Protein AF-A0A9Q1B8R3-F1 (afdb_monomer)

Structure (mmCIF, N/CA/C/O backbone):
data_AF-A0A9Q1B8R3-F1
#
_entry.id   AF-A0A9Q1B8R3-F1
#
loop_
_atom_site.group_PDB
_atom_site.id
_atom_site.type_symbol
_atom_site.label_atom_id
_atom_site.label_alt_id
_atom_site.label_comp_id
_atom_site.label_asym_id
_atom_site.label_entity_id
_atom_site.label_seq_id
_atom_site.pdbx_PDB_ins_code
_atom_site.Cartn_x
_atom_site.Cartn_y
_atom_site.Cartn_z
_atom_site.occupancy
_atom_site.B_iso_or_equiv
_atom_site.auth_seq_id
_atom_site.auth_comp_id
_atom_site.auth_asym_id
_atom_site.auth_atom_id
_atom_site.pdbx_PDB_model_num
ATOM 1 N N . MET A 1 1 ? -14.931 5.749 43.717 1.00 42.78 1 MET A N 1
ATOM 2 C CA . MET A 1 1 ? -15.201 5.984 42.287 1.00 42.78 1 MET A CA 1
ATOM 3 C C . MET A 1 1 ? -14.419 4.934 41.547 1.00 42.78 1 MET A C 1
ATOM 5 O O . MET A 1 1 ? -13.267 5.123 41.186 1.00 42.78 1 MET A O 1
ATOM 9 N N . ASP A 1 2 ? -15.054 3.781 41.521 1.00 37.66 2 ASP A N 1
ATOM 10 C CA . ASP A 1 2 ? -14.737 2.586 40.772 1.00 37.66 2 ASP A CA 1
ATOM 11 C C . ASP A 1 2 ? -14.713 2.924 39.276 1.00 37.66 2 ASP A C 1
ATOM 13 O O . ASP A 1 2 ? -15.607 3.622 38.801 1.00 37.66 2 ASP A O 1
ATOM 17 N N . ASN A 1 3 ? -13.687 2.465 38.557 1.00 40.50 3 ASN A N 1
ATOM 18 C CA . ASN A 1 3 ? -13.915 1.558 37.434 1.00 40.50 3 ASN A CA 1
A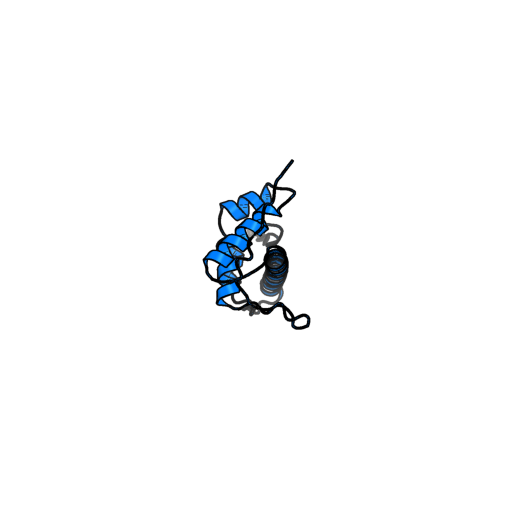TOM 19 C C . ASN A 1 3 ? -12.604 0.863 37.039 1.00 40.50 3 ASN A C 1
ATOM 21 O O . ASN A 1 3 ? -11.695 1.460 36.464 1.00 40.50 3 ASN A O 1
ATOM 25 N N . ASP A 1 4 ? -12.549 -0.411 37.407 1.00 40.81 4 ASP A N 1
ATOM 26 C CA . ASP A 1 4 ? -11.895 -1.481 36.666 1.00 40.81 4 ASP A CA 1
ATOM 27 C C . ASP A 1 4 ? -12.430 -1.485 35.220 1.00 40.81 4 ASP A C 1
ATOM 29 O O . ASP A 1 4 ? -13.642 -1.487 35.011 1.00 40.81 4 ASP A O 1
ATOM 33 N N . ASP A 1 5 ? -11.539 -1.431 34.233 1.00 37.94 5 ASP A N 1
ATOM 34 C CA . ASP A 1 5 ? -11.826 -1.874 32.867 1.00 37.94 5 ASP A CA 1
ATOM 35 C C . ASP A 1 5 ? -10.586 -2.621 32.376 1.00 37.94 5 ASP A C 1
ATOM 37 O O . ASP A 1 5 ? -9.618 -2.055 31.860 1.00 37.94 5 ASP A O 1
ATOM 41 N N . SER A 1 6 ? -10.588 -3.916 32.685 1.00 42.00 6 SER A N 1
ATOM 42 C CA . SER A 1 6 ? -9.707 -4.908 32.086 1.00 42.00 6 SER A CA 1
ATOM 43 C C . SER A 1 6 ? -9.835 -4.853 30.566 1.00 42.00 6 SER A C 1
ATOM 45 O O . SER A 1 6 ? -10.847 -5.274 30.011 1.00 42.00 6 SER A O 1
ATOM 47 N N . LEU A 1 7 ? -8.776 -4.425 29.881 1.00 40.72 7 LEU A N 1
ATOM 48 C CA . LEU A 1 7 ? -8.607 -4.742 28.468 1.00 40.72 7 LEU A CA 1
ATOM 49 C C . LEU A 1 7 ? -7.974 -6.130 28.363 1.00 40.72 7 LEU A C 1
ATOM 51 O O . LEU A 1 7 ? -6.762 -6.308 28.490 1.00 40.72 7 LEU A O 1
ATOM 55 N N . ASP A 1 8 ? -8.869 -7.100 28.201 1.00 35.16 8 ASP A N 1
ATOM 56 C CA . ASP A 1 8 ? -8.631 -8.498 27.866 1.00 35.16 8 ASP A CA 1
ATOM 57 C C . ASP A 1 8 ? -7.674 -8.659 26.671 1.00 35.16 8 ASP A C 1
ATOM 59 O O . ASP A 1 8 ? -7.881 -8.131 25.574 1.00 35.16 8 ASP A O 1
ATOM 63 N N . GLU A 1 9 ? -6.619 -9.435 26.913 1.00 45.84 9 GLU A N 1
ATOM 64 C CA . GLU A 1 9 ? -5.734 -10.006 25.907 1.00 45.84 9 GLU A CA 1
ATOM 65 C C . GLU A 1 9 ? -6.500 -11.025 25.054 1.00 45.84 9 GLU A C 1
ATOM 67 O O . GLU A 1 9 ? -6.572 -12.207 25.383 1.00 45.84 9 GLU A O 1
ATOM 72 N N . SER A 1 10 ? -6.949 -10.618 23.871 1.00 38.09 10 SER A N 1
ATOM 73 C CA . SER A 1 10 ? -7.213 -11.581 22.802 1.00 38.09 10 SER A CA 1
ATOM 74 C C . SER A 1 10 ? -5.946 -11.785 21.969 1.00 38.09 10 SER A C 1
ATOM 76 O O . SER A 1 10 ? -5.689 -11.126 20.959 1.00 38.09 10 SER A O 1
ATOM 78 N N . GLN A 1 11 ? -5.124 -12.722 22.445 1.00 47.38 11 GLN A N 1
ATOM 79 C CA . GLN A 1 11 ? -3.913 -13.200 21.790 1.00 47.38 11 GLN A CA 1
ATOM 80 C C . GLN A 1 11 ? -4.208 -13.812 20.409 1.00 47.38 11 GLN A C 1
ATOM 82 O O . GLN A 1 11 ? -4.797 -14.884 20.292 1.00 47.38 11 GLN A O 1
ATOM 87 N N . GLY A 1 12 ? -3.682 -13.171 19.364 1.00 35.38 12 GLY A N 1
ATOM 88 C CA . GLY A 1 12 ? -3.466 -13.728 18.026 1.00 35.38 12 GLY A CA 1
ATOM 89 C C . GLY A 1 12 ? -1.985 -13.636 17.661 1.00 35.38 12 GLY A C 1
ATOM 90 O O . GLY A 1 12 ? -1.557 -12.760 16.917 1.00 35.38 12 GLY A O 1
ATOM 91 N N . SER A 1 13 ? -1.188 -14.509 18.272 1.00 53.34 13 SER A N 1
ATOM 92 C CA . SER A 1 13 ? 0.273 -14.565 18.203 1.00 53.34 13 SER A CA 1
ATOM 93 C C . SER A 1 13 ? 0.813 -15.009 16.838 1.00 53.34 13 SER A C 1
ATOM 95 O O . SER A 1 13 ? 0.650 -16.167 16.467 1.00 53.34 13 SER A O 1
ATOM 97 N N . THR A 1 14 ? 1.623 -14.160 16.191 1.00 36.03 14 THR A N 1
ATOM 98 C CA . THR A 1 14 ? 2.916 -14.592 15.624 1.00 36.03 14 THR A CA 1
ATOM 99 C C . THR A 1 14 ? 3.993 -13.520 15.818 1.00 36.03 14 THR A C 1
ATOM 101 O O . THR A 1 14 ? 4.162 -12.617 15.007 1.00 36.03 14 THR A O 1
ATOM 104 N N . ARG A 1 15 ? 4.732 -13.662 16.925 1.00 41.22 15 ARG A N 1
ATOM 105 C CA . ARG A 1 15 ? 6.145 -13.292 17.153 1.00 41.22 15 ARG A CA 1
ATOM 106 C C . ARG A 1 15 ? 6.760 -12.232 16.222 1.00 41.22 15 ARG A C 1
ATOM 108 O O . ARG A 1 15 ? 7.297 -12.542 15.159 1.00 41.22 15 ARG A O 1
ATOM 115 N N . THR A 1 16 ? 6.875 -11.015 16.745 1.00 43.75 16 THR A N 1
ATOM 116 C CA . THR A 1 16 ? 7.915 -10.054 16.366 1.00 43.75 16 THR A CA 1
ATOM 117 C C . THR A 1 16 ? 9.294 -10.631 16.699 1.00 43.75 16 THR A C 1
ATOM 119 O O . THR A 1 16 ? 9.774 -10.579 17.831 1.00 43.75 16 THR A O 1
ATOM 122 N N . VAL A 1 17 ? 9.973 -11.196 15.698 1.00 44.22 17 VAL A N 1
ATOM 123 C CA . VAL A 1 17 ? 11.402 -11.505 15.812 1.00 44.22 17 VAL A CA 1
ATOM 124 C C . VAL A 1 17 ? 12.171 -10.221 15.521 1.00 44.22 17 VAL A C 1
ATOM 126 O O . VAL A 1 17 ? 12.384 -9.839 14.370 1.00 44.22 17 VAL A O 1
ATOM 129 N N . LYS A 1 18 ? 12.572 -9.533 16.589 1.00 50.41 18 LYS A N 1
ATOM 130 C CA . LYS A 1 18 ? 13.513 -8.411 16.557 1.00 50.41 18 LYS A CA 1
ATOM 131 C C . LYS A 1 18 ? 14.815 -8.912 15.910 1.00 50.41 18 LYS A C 1
ATOM 133 O O . LYS A 1 18 ? 15.585 -9.619 16.550 1.00 50.41 18 LYS A O 1
ATOM 138 N N . GLY A 1 19 ? 15.012 -8.623 14.619 1.00 46.66 19 GLY A N 1
ATOM 139 C CA . GLY A 1 19 ? 16.252 -8.944 13.897 1.00 46.66 19 GLY A CA 1
ATOM 140 C C . GLY A 1 19 ? 16.138 -9.569 12.500 1.00 46.66 19 GLY A C 1
ATOM 141 O O . GLY A 1 19 ? 17.174 -9.843 11.903 1.00 46.66 19 GLY A O 1
ATOM 142 N N . LYS A 1 20 ? 14.947 -9.785 11.928 1.00 48.06 20 LYS A N 1
ATOM 143 C CA . LYS A 1 20 ? 14.819 -10.223 10.522 1.00 48.06 20 LYS A CA 1
ATOM 144 C C . LYS A 1 20 ? 13.859 -9.296 9.790 1.00 48.06 20 LYS A C 1
ATOM 146 O O . LYS A 1 20 ? 12.743 -9.088 10.250 1.00 48.06 20 LYS A O 1
ATOM 151 N N . GLY A 1 21 ? 14.325 -8.689 8.696 1.00 59.06 21 GLY A N 1
ATOM 152 C CA . GLY A 1 21 ? 13.523 -7.774 7.886 1.00 59.06 21 GLY A CA 1
ATOM 153 C C . GLY A 1 21 ? 12.173 -8.393 7.532 1.00 59.06 21 GLY A C 1
ATOM 154 O O . GLY A 1 21 ? 12.087 -9.591 7.276 1.00 59.06 21 GLY A O 1
ATOM 155 N N . ILE A 1 22 ? 11.127 -7.576 7.556 1.00 74.50 22 ILE A N 1
ATOM 156 C CA . ILE A 1 22 ? 9.762 -8.012 7.284 1.00 74.50 22 ILE A CA 1
ATOM 157 C C . ILE A 1 22 ? 9.681 -8.592 5.863 1.00 74.50 22 ILE A C 1
ATOM 159 O O . ILE A 1 22 ? 9.830 -7.867 4.876 1.00 74.50 22 ILE A O 1
ATOM 163 N N . ILE A 1 23 ? 9.450 -9.903 5.758 1.00 83.56 23 ILE A N 1
ATOM 164 C CA . ILE A 1 23 ? 9.284 -10.600 4.478 1.00 83.56 23 ILE A CA 1
ATOM 165 C C . ILE A 1 23 ? 7.807 -10.555 4.107 1.00 83.56 23 ILE A C 1
ATOM 167 O O . ILE A 1 23 ? 6.960 -10.959 4.899 1.00 83.56 23 ILE A O 1
ATOM 171 N N . TRP A 1 24 ? 7.521 -10.070 2.902 1.00 89.56 24 TRP A N 1
ATOM 172 C CA . TRP A 1 24 ? 6.179 -10.029 2.330 1.00 89.56 24 TRP A CA 1
ATOM 173 C C . TRP A 1 24 ? 6.020 -11.150 1.311 1.00 89.56 24 TRP A C 1
ATOM 175 O O . TRP A 1 24 ? 6.819 -11.237 0.375 1.00 89.56 24 TRP A O 1
ATOM 185 N N . GLY A 1 25 ? 4.989 -11.975 1.477 1.00 90.19 25 GLY A N 1
ATOM 186 C CA . GLY A 1 25 ? 4.667 -13.039 0.526 1.00 90.19 25 GLY A CA 1
ATOM 187 C C . GLY A 1 25 ? 4.074 -12.504 -0.780 1.00 90.19 25 GLY A C 1
ATOM 188 O O . GLY A 1 25 ? 3.634 -11.353 -0.854 1.00 90.19 25 GLY A O 1
ATOM 189 N N . ASN A 1 26 ? 4.019 -13.349 -1.817 1.00 90.88 26 ASN A N 1
ATOM 190 C CA . ASN A 1 26 ? 3.392 -12.968 -3.086 1.00 90.88 26 ASN A CA 1
ATOM 191 C C . ASN A 1 26 ? 1.883 -12.768 -2.936 1.00 90.88 26 ASN A C 1
ATOM 193 O O . ASN A 1 26 ? 1.383 -11.706 -3.288 1.00 90.88 26 ASN A O 1
ATOM 197 N N . ALA A 1 27 ? 1.192 -13.751 -2.350 1.00 91.25 27 ALA A N 1
ATOM 198 C CA . ALA A 1 27 ? -0.247 -13.679 -2.091 1.00 91.25 27 ALA A CA 1
ATOM 199 C C . ALA A 1 27 ? -0.604 -12.478 -1.203 1.00 91.25 27 ALA A C 1
ATOM 201 O O . ALA A 1 27 ? -1.531 -11.733 -1.496 1.00 91.25 27 ALA A O 1
ATOM 202 N N . GLU A 1 28 ? 0.199 -12.248 -0.169 1.00 93.19 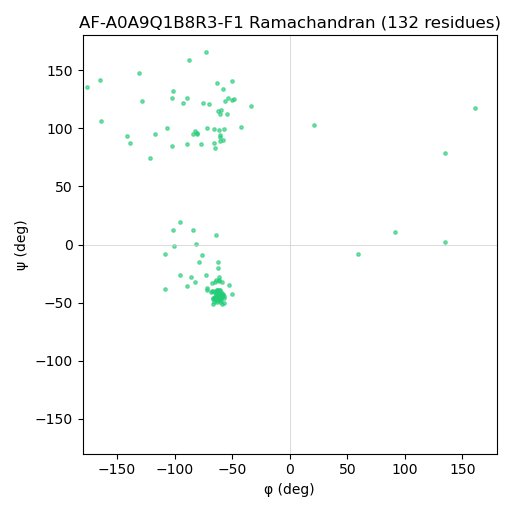28 GLU A N 1
ATOM 203 C CA . GLU A 1 28 ? 0.045 -11.125 0.749 1.00 93.19 28 GLU A CA 1
ATOM 204 C C . GLU A 1 28 ? 0.266 -9.767 0.064 1.00 93.19 28 GLU A C 1
ATOM 206 O O . GLU A 1 28 ? -0.515 -8.834 0.238 1.00 93.19 28 GLU A O 1
ATOM 211 N N . THR A 1 29 ? 1.316 -9.648 -0.756 1.00 93.81 29 THR A N 1
ATOM 212 C CA . THR A 1 29 ? 1.574 -8.424 -1.527 1.00 93.81 29 THR A CA 1
ATOM 213 C C . THR A 1 29 ? 0.447 -8.171 -2.529 1.00 93.81 29 THR A C 1
ATOM 215 O O . THR A 1 29 ? 0.001 -7.036 -2.645 1.00 93.81 29 THR A O 1
ATOM 218 N N . SER A 1 30 ? -0.052 -9.204 -3.210 1.00 93.38 30 SER A N 1
ATOM 219 C CA . SER A 1 30 ? -1.194 -9.077 -4.122 1.00 93.38 30 SER A CA 1
ATOM 220 C C . SER A 1 30 ? -2.477 -8.668 -3.392 1.00 93.38 30 SER A C 1
ATOM 222 O O . SER A 1 30 ? -3.189 -7.792 -3.874 1.00 93.38 30 SER A O 1
ATOM 224 N N . ALA A 1 31 ? -2.747 -9.211 -2.200 1.00 94.31 31 ALA A N 1
ATOM 225 C CA . ALA A 1 31 ? -3.886 -8.794 -1.380 1.00 94.31 31 ALA A CA 1
ATOM 226 C C . ALA A 1 31 ? -3.799 -7.307 -0.993 1.00 94.31 31 ALA A C 1
ATOM 228 O O . ALA A 1 31 ? -4.761 -6.566 -1.188 1.00 94.31 31 ALA A O 1
ATOM 229 N N . LEU A 1 32 ? -2.623 -6.846 -0.548 1.00 94.88 32 LEU A N 1
ATOM 230 C CA . LEU A 1 32 ? -2.378 -5.430 -0.254 1.00 94.88 32 LEU A CA 1
ATOM 231 C C . LEU A 1 32 ? -2.655 -4.540 -1.474 1.00 94.88 32 LEU A C 1
ATOM 233 O O . LEU A 1 32 ? -3.263 -3.481 -1.346 1.00 94.88 32 LEU A O 1
ATOM 237 N N . ILE A 1 33 ? -2.190 -4.948 -2.656 1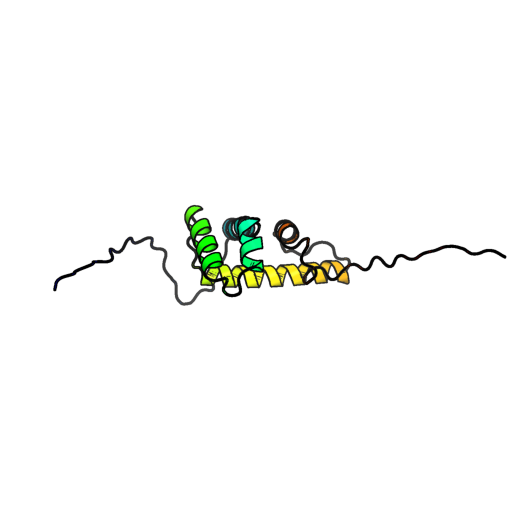.00 94.12 33 ILE A N 1
ATOM 238 C CA . ILE A 1 33 ? -2.355 -4.175 -3.893 1.00 94.12 33 ILE A CA 1
ATOM 239 C C . ILE A 1 33 ? -3.821 -4.125 -4.307 1.00 94.12 33 ILE A C 1
ATOM 241 O O . ILE A 1 33 ? -4.299 -3.069 -4.711 1.00 94.12 33 ILE A O 1
ATOM 245 N N . LYS A 1 34 ? -4.545 -5.235 -4.157 1.00 93.19 34 LYS A N 1
ATOM 246 C CA . LYS A 1 34 ? -5.975 -5.297 -4.444 1.00 93.19 34 LYS A CA 1
ATOM 247 C C . LYS A 1 34 ? -6.762 -4.298 -3.593 1.00 93.19 34 LYS A C 1
ATOM 249 O O . LYS A 1 34 ? -7.484 -3.490 -4.165 1.00 93.19 34 LYS A O 1
ATOM 254 N N . ILE A 1 35 ? -6.556 -4.305 -2.273 1.00 93.81 35 ILE A N 1
ATOM 255 C CA . ILE A 1 35 ? -7.207 -3.363 -1.343 1.00 93.81 35 ILE A CA 1
ATOM 256 C C . ILE A 1 35 ? -6.799 -1.925 -1.683 1.00 93.81 35 ILE A C 1
ATOM 258 O O . ILE A 1 35 ? -7.624 -1.020 -1.756 1.00 93.81 35 ILE A O 1
ATOM 262 N N . TRP A 1 36 ? -5.515 -1.698 -1.970 1.00 92.62 36 TRP A N 1
ATOM 263 C CA . TRP A 1 36 ? -5.030 -0.379 -2.374 1.00 92.62 36 TRP A CA 1
ATOM 264 C C . TRP A 1 36 ? -5.678 0.131 -3.672 1.00 92.62 36 TRP A C 1
ATOM 266 O O . TRP A 1 36 ? -5.857 1.336 -3.851 1.00 92.62 36 TRP A O 1
ATOM 276 N N . GLY A 1 37 ? -6.030 -0.772 -4.584 1.00 90.19 37 GLY A N 1
ATOM 277 C CA . GLY A 1 37 ? -6.675 -0.432 -5.845 1.00 90.19 37 GLY A CA 1
ATOM 278 C C . GLY A 1 37 ? -8.152 -0.074 -5.737 1.00 90.19 37 GLY A C 1
ATOM 279 O O . GLY A 1 37 ? -8.709 0.418 -6.722 1.00 90.19 37 GLY A O 1
ATOM 280 N N . GLU A 1 38 ? -8.777 -0.265 -4.576 1.00 91.94 38 GLU A N 1
ATOM 281 C CA . GLU A 1 38 ? -10.181 0.069 -4.367 1.00 91.94 38 GLU A CA 1
ATOM 282 C C . GLU A 1 38 ? -10.435 1.571 -4.529 1.00 91.94 38 GLU A C 1
ATOM 284 O O . GLU A 1 38 ? -9.649 2.424 -4.105 1.00 91.94 38 GLU A O 1
ATOM 289 N N . ALA A 1 39 ? -11.553 1.911 -5.177 1.00 86.56 39 ALA A N 1
ATOM 290 C CA . ALA A 1 39 ? -11.875 3.293 -5.524 1.00 86.56 39 ALA A CA 1
ATOM 291 C C . ALA A 1 39 ? -11.985 4.193 -4.283 1.00 86.56 39 ALA A C 1
ATOM 293 O O . ALA A 1 39 ? -11.498 5.324 -4.309 1.00 86.56 39 ALA A O 1
ATOM 294 N N . GLU A 1 40 ? -12.563 3.671 -3.198 1.00 87.50 40 GLU A N 1
ATOM 295 C CA . GLU A 1 40 ? -12.691 4.373 -1.919 1.00 87.50 40 GLU A CA 1
ATOM 296 C C . GLU A 1 40 ? -11.319 4.684 -1.312 1.00 87.50 40 GLU A C 1
ATOM 298 O O . GLU A 1 40 ? -11.030 5.840 -1.006 1.00 87.50 40 GLU A O 1
ATOM 303 N N . ILE A 1 41 ? -10.430 3.688 -1.244 1.00 89.25 41 ILE A N 1
ATOM 304 C CA . ILE A 1 41 ? -9.065 3.852 -0.731 1.00 89.25 41 ILE A CA 1
ATOM 305 C C . ILE A 1 41 ? -8.288 4.872 -1.567 1.00 89.25 41 ILE A C 1
ATOM 307 O O . ILE A 1 41 ? -7.650 5.776 -1.023 1.00 89.25 41 ILE A O 1
ATOM 311 N N . LYS A 1 42 ? -8.364 4.785 -2.900 1.00 86.19 42 LYS A N 1
ATOM 312 C CA . LYS A 1 42 ? -7.706 5.741 -3.805 1.00 86.19 42 LYS A CA 1
ATOM 313 C C . LYS A 1 42 ? -8.223 7.165 -3.606 1.00 86.19 42 LYS A C 1
ATOM 315 O O . LYS A 1 42 ? -7.424 8.100 -3.536 1.00 86.19 42 LYS A O 1
ATOM 320 N N . TYR A 1 43 ? -9.540 7.332 -3.510 1.00 84.94 43 TYR A N 1
ATOM 321 C CA . TYR A 1 43 ? -10.167 8.630 -3.285 1.00 84.94 43 TYR A CA 1
ATOM 322 C C . TYR A 1 43 ? -9.779 9.210 -1.919 1.00 84.94 43 TYR A C 1
ATOM 324 O O . TYR A 1 43 ? -9.365 10.370 -1.829 1.00 84.94 43 TYR A O 1
ATOM 332 N N . ALA A 1 44 ? -9.820 8.399 -0.866 1.00 85.69 44 ALA A N 1
ATOM 333 C CA . ALA A 1 44 ? -9.457 8.811 0.483 1.00 85.69 44 ALA A CA 1
ATOM 334 C C . ALA A 1 44 ? -7.981 9.232 0.583 1.00 85.69 44 ALA A C 1
ATOM 336 O O . ALA A 1 44 ? -7.679 10.302 1.111 1.00 85.69 44 ALA A O 1
ATOM 337 N N . LEU A 1 45 ? -7.070 8.469 -0.038 1.00 85.56 45 LEU A N 1
ATOM 338 C CA . LEU A 1 45 ? -5.643 8.812 -0.116 1.00 85.56 45 LEU A CA 1
ATOM 339 C C . LEU A 1 45 ? -5.370 10.135 -0.847 1.00 85.56 45 LEU A C 1
ATOM 341 O O . LEU A 1 45 ? -4.351 10.780 -0.591 1.00 85.56 45 LEU A O 1
ATOM 345 N N . SER A 1 46 ? -6.247 10.522 -1.777 1.00 80.94 46 SER A N 1
ATOM 346 C CA . SER A 1 46 ? -6.136 11.778 -2.527 1.00 80.94 46 SER A CA 1
ATOM 347 C C . SER A 1 46 ? -6.754 12.981 -1.807 1.00 80.94 46 SER A C 1
ATOM 349 O O . SER A 1 46 ? -6.303 14.107 -2.008 1.00 80.94 46 SER A O 1
ATOM 351 N N . SER A 1 47 ? -7.766 12.752 -0.965 1.00 78.38 47 SER A N 1
ATOM 352 C CA . SER A 1 47 ? -8.563 13.808 -0.332 1.00 78.38 47 SER A CA 1
ATOM 353 C C . SER A 1 47 ? -8.078 14.182 1.072 1.00 78.38 47 SER A C 1
ATOM 355 O O . SER A 1 47 ? -8.259 15.326 1.496 1.00 78.38 47 SER A O 1
ATOM 357 N N . LEU A 1 48 ? -7.419 13.267 1.792 1.00 76.19 48 LEU A N 1
ATOM 358 C CA . LEU A 1 48 ? -7.025 13.474 3.186 1.00 76.19 48 LEU A CA 1
ATOM 359 C C . LEU A 1 48 ? -5.541 13.848 3.337 1.00 76.19 48 LEU A C 1
ATOM 361 O O . LEU A 1 48 ? -4.633 13.190 2.832 1.00 76.19 48 LEU A O 1
ATOM 365 N N . LYS A 1 49 ? -5.266 14.897 4.130 1.00 70.00 49 LYS A N 1
ATOM 366 C CA . LYS A 1 49 ? -3.888 15.273 4.518 1.00 70.00 49 LYS A CA 1
ATOM 367 C C . LYS A 1 49 ? -3.274 14.302 5.533 1.00 70.00 49 LYS A C 1
ATOM 369 O O . LYS A 1 49 ? -2.053 14.184 5.612 1.00 70.00 49 LYS A O 1
ATOM 374 N N . ARG A 1 50 ? -4.109 13.620 6.323 1.00 77.44 50 ARG A N 1
ATOM 375 C CA . ARG A 1 50 ? -3.703 12.620 7.317 1.00 77.44 50 ARG A CA 1
ATOM 376 C C . ARG A 1 50 ? -4.281 11.266 6.923 1.00 77.44 50 ARG A C 1
ATOM 378 O O . ARG A 1 50 ? -5.409 10.949 7.249 1.00 77.44 50 ARG A O 1
ATOM 385 N N . ASN A 1 51 ? -3.471 10.473 6.232 1.00 85.56 51 ASN A N 1
ATOM 386 C CA . ASN A 1 51 ? -3.870 9.175 5.681 1.00 85.56 51 ASN A CA 1
ATOM 387 C C . ASN A 1 51 ? -3.780 8.009 6.682 1.00 85.56 51 ASN A C 1
ATOM 389 O O . ASN A 1 51 ? -3.804 6.858 6.264 1.00 85.56 51 ASN A O 1
ATOM 393 N N . TYR A 1 52 ? -3.616 8.280 7.983 1.00 88.31 52 TYR A N 1
ATOM 394 C CA . TYR A 1 52 ? -3.417 7.227 8.986 1.00 88.31 52 TYR A CA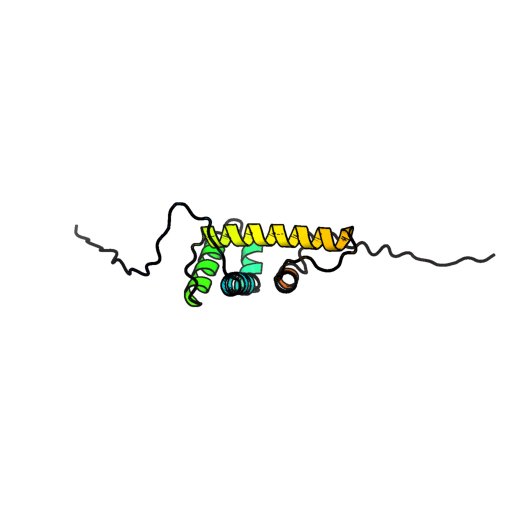 1
ATOM 395 C C . TYR A 1 52 ? -4.604 6.258 9.042 1.00 88.31 52 TYR A C 1
ATOM 397 O O . TYR A 1 52 ? -4.397 5.058 8.903 1.00 88.31 52 TYR A O 1
ATOM 405 N N . GLU A 1 53 ? -5.826 6.787 9.136 1.00 87.06 53 GLU A N 1
ATOM 406 C CA . GLU A 1 53 ? -7.071 6.001 9.194 1.00 87.06 53 GLU A CA 1
ATOM 407 C C . GLU A 1 53 ? -7.240 5.110 7.955 1.00 87.06 53 GLU A C 1
ATOM 409 O O . GLU A 1 53 ? -7.719 3.985 8.036 1.00 87.06 53 GLU A O 1
ATOM 414 N N . ILE A 1 54 ? -6.751 5.568 6.799 1.00 91.19 54 ILE A N 1
ATOM 415 C CA . ILE A 1 54 ? -6.798 4.786 5.560 1.00 91.19 54 ILE A CA 1
ATOM 416 C C . ILE A 1 54 ? -5.811 3.622 5.610 1.00 91.19 54 ILE A C 1
ATOM 418 O O . ILE A 1 54 ? -6.130 2.517 5.184 1.00 91.19 54 ILE A O 1
ATOM 422 N N . PHE A 1 55 ? -4.616 3.830 6.167 1.00 90.81 55 PHE A N 1
ATOM 423 C CA . PHE A 1 55 ? -3.674 2.730 6.368 1.00 90.81 55 PHE A CA 1
ATOM 424 C C . PHE A 1 55 ? -4.173 1.729 7.419 1.00 90.81 55 PHE A C 1
ATOM 426 O O . PHE A 1 55 ? -3.899 0.540 7.281 1.00 90.81 55 PHE A O 1
ATOM 433 N N . GLU A 1 56 ? -4.901 2.186 8.438 1.00 91.62 56 GLU A N 1
ATOM 434 C CA . GLU A 1 56 ? -5.521 1.323 9.449 1.00 91.62 56 GLU A CA 1
ATOM 435 C C . GLU A 1 56 ? -6.655 0.480 8.853 1.00 91.62 56 GLU A C 1
ATOM 437 O O . GLU A 1 56 ? -6.727 -0.726 9.095 1.00 91.62 56 GLU A O 1
ATOM 442 N N . MET A 1 57 ? -7.474 1.072 7.983 1.00 92.31 57 MET A N 1
ATOM 443 C CA . MET A 1 57 ? -8.476 0.345 7.205 1.00 92.31 57 MET A CA 1
ATOM 444 C C . MET A 1 57 ? -7.826 -0.728 6.320 1.00 92.31 57 MET A C 1
ATOM 446 O O . MET A 1 57 ? -8.225 -1.888 6.372 1.00 92.31 57 MET A O 1
ATOM 450 N N . ILE A 1 58 ? -6.762 -0.385 5.583 1.00 93.62 58 ILE A N 1
ATOM 451 C CA . ILE A 1 58 ? -6.014 -1.348 4.753 1.00 93.62 58 ILE A CA 1
ATOM 452 C C . ILE A 1 58 ? -5.453 -2.496 5.604 1.00 93.62 58 ILE A C 1
ATOM 454 O O . ILE A 1 58 ? -5.543 -3.661 5.218 1.00 93.62 58 ILE A O 1
ATOM 458 N N . SER A 1 59 ? -4.878 -2.170 6.765 1.00 93.94 59 SER A N 1
ATOM 459 C CA . SER 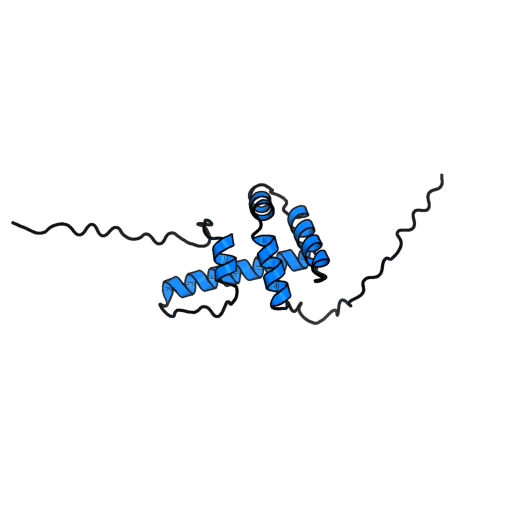A 1 59 ? -4.357 -3.140 7.732 1.00 93.94 59 SER A CA 1
ATOM 460 C C . SER A 1 59 ? -5.457 -4.092 8.210 1.00 93.94 59 SER A C 1
ATOM 462 O O . SER A 1 59 ? -5.252 -5.302 8.269 1.00 93.94 59 SER A O 1
ATOM 464 N N . THR A 1 60 ? -6.641 -3.553 8.496 1.00 93.69 60 THR A N 1
ATOM 465 C CA . THR A 1 60 ? -7.811 -4.312 8.946 1.00 93.69 60 THR A CA 1
ATOM 466 C C . THR A 1 60 ? -8.325 -5.258 7.864 1.00 93.69 60 THR A C 1
ATOM 468 O O . THR A 1 60 ? -8.559 -6.432 8.145 1.00 93.69 60 THR A O 1
ATOM 471 N N . GLU A 1 61 ? -8.447 -4.793 6.620 1.00 93.31 61 GLU A N 1
ATOM 472 C CA . GLU A 1 61 ? -8.855 -5.642 5.495 1.00 93.31 61 GLU A CA 1
ATOM 473 C C . GLU A 1 61 ? -7.835 -6.758 5.218 1.00 93.31 61 GLU A C 1
ATOM 475 O O . GLU A 1 61 ? -8.215 -7.911 5.010 1.00 93.31 61 GLU A O 1
ATOM 480 N N . LEU A 1 62 ? -6.532 -6.471 5.319 1.00 93.12 62 LEU A N 1
ATOM 481 C CA . LEU A 1 62 ? -5.486 -7.498 5.235 1.00 93.12 62 LEU A CA 1
ATOM 482 C C . LEU A 1 62 ? -5.638 -8.564 6.326 1.00 93.12 62 LEU A C 1
ATOM 484 O O . LEU A 1 62 ? -5.610 -9.761 6.024 1.00 93.12 62 LEU A O 1
ATOM 488 N N . ASN A 1 63 ? -5.886 -8.144 7.567 1.00 91.38 63 ASN A N 1
ATOM 489 C CA . ASN A 1 63 ? -6.101 -9.062 8.684 1.00 91.38 63 ASN A CA 1
ATOM 490 C C . ASN A 1 63 ? -7.328 -9.962 8.449 1.00 91.38 63 ASN A C 1
ATOM 492 O O . ASN A 1 63 ? -7.257 -11.163 8.706 1.00 91.38 63 ASN A O 1
ATOM 496 N N . LYS A 1 64 ? -8.422 -9.427 7.881 1.00 92.31 64 LYS A N 1
ATOM 497 C CA . LYS A 1 64 ? -9.621 -10.212 7.512 1.00 92.31 64 LYS A CA 1
ATOM 498 C C . LYS A 1 64 ? -9.330 -11.288 6.466 1.00 92.31 64 LYS A C 1
ATOM 500 O O . LYS A 1 64 ? -9.968 -12.336 6.470 1.00 92.31 64 LYS A O 1
ATOM 505 N N . THR A 1 65 ? -8.358 -11.052 5.587 1.00 88.62 65 THR A N 1
ATOM 506 C CA . THR A 1 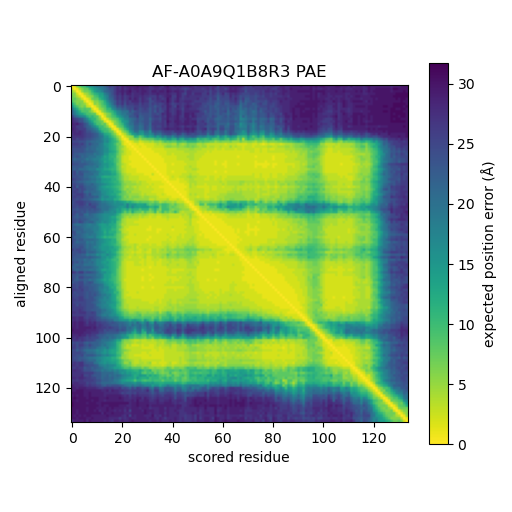65 ? -7.911 -12.044 4.594 1.00 88.62 65 THR A CA 1
ATOM 507 C C . THR A 1 65 ? -6.921 -13.076 5.149 1.00 88.62 65 THR A C 1
ATOM 509 O O . THR A 1 65 ? -6.500 -13.969 4.415 1.00 88.62 65 THR A O 1
ATOM 512 N N . GLY A 1 66 ? -6.567 -12.988 6.437 1.00 89.75 66 GLY A N 1
ATOM 513 C CA . GLY A 1 66 ? -5.642 -13.902 7.111 1.00 89.75 66 GLY A CA 1
ATOM 514 C C . GLY A 1 66 ? -4.177 -13.457 7.087 1.00 89.75 66 GLY A C 1
ATOM 515 O O . GLY A 1 66 ? -3.301 -14.244 7.444 1.00 89.75 66 GLY A O 1
ATOM 516 N N . PHE A 1 67 ? -3.890 -12.217 6.674 1.00 90.62 67 PHE A N 1
ATOM 517 C CA . PHE A 1 67 ? -2.540 -11.651 6.680 1.00 90.62 67 PHE A CA 1
ATOM 518 C C . PHE A 1 67 ? -2.392 -10.626 7.803 1.00 90.62 67 PHE A C 1
ATOM 520 O O . PHE A 1 67 ? -2.794 -9.474 7.657 1.00 90.62 67 PHE A O 1
ATOM 527 N N . ASN A 1 68 ? -1.785 -11.043 8.916 1.00 89.88 68 ASN A N 1
ATOM 528 C CA . ASN A 1 68 ? -1.560 -10.179 10.072 1.00 89.88 68 ASN A CA 1
ATOM 529 C C . ASN A 1 68 ? -0.467 -9.139 9.803 1.00 89.88 68 ASN A C 1
ATOM 531 O O . ASN A 1 68 ? 0.725 -9.441 9.897 1.00 89.88 68 ASN A O 1
ATOM 535 N N . ARG A 1 69 ? -0.875 -7.907 9.491 1.00 90.38 69 ARG A N 1
ATOM 536 C CA . ARG A 1 69 ? 0.026 -6.769 9.253 1.00 90.38 69 ARG A CA 1
ATOM 537 C C . ARG A 1 69 ? -0.401 -5.556 10.041 1.00 90.38 69 ARG A C 1
ATOM 539 O O . ARG A 1 69 ? -1.594 -5.348 10.234 1.00 90.38 69 ARG A O 1
ATOM 546 N N . SER A 1 70 ? 0.575 -4.753 10.463 1.00 90.69 70 SER A N 1
ATOM 547 C CA . SER A 1 70 ? 0.308 -3.457 11.085 1.00 90.69 70 SER A CA 1
ATOM 548 C C . SER A 1 70 ? 0.176 -2.337 10.050 1.00 90.69 70 SER A C 1
ATOM 550 O O . SER A 1 70 ? 0.710 -2.402 8.934 1.00 90.69 70 SER A O 1
ATOM 552 N N . THR A 1 71 ? -0.481 -1.253 10.457 1.00 91.38 71 THR A N 1
ATOM 553 C CA . THR A 1 71 ? -0.633 -0.006 9.697 1.00 91.38 71 THR A CA 1
ATOM 554 C C . THR A 1 71 ? 0.704 0.521 9.156 1.00 91.38 71 THR A C 1
ATOM 556 O O . THR A 1 71 ? 0.814 0.942 7.999 1.00 91.38 71 THR A O 1
ATOM 559 N N . GLU A 1 72 ? 1.759 0.472 9.972 1.00 90.19 72 GLU A N 1
ATOM 560 C CA . GLU A 1 72 ? 3.091 0.977 9.620 1.00 90.19 72 GLU A CA 1
ATOM 561 C C . GLU A 1 72 ? 3.803 0.087 8.593 1.00 90.19 72 GLU A C 1
ATOM 563 O O . GLU A 1 72 ? 4.477 0.588 7.680 1.00 90.19 72 GLU A O 1
ATOM 568 N N . GLU A 1 73 ? 3.626 -1.231 8.707 1.00 90.75 73 GLU A N 1
ATOM 569 C CA . GLU A 1 73 ? 4.156 -2.200 7.752 1.00 90.75 73 GLU A CA 1
ATOM 570 C C . GLU A 1 73 ? 3.493 -2.026 6.385 1.00 90.75 73 GLU A C 1
ATOM 572 O O . GLU A 1 73 ? 4.194 -1.934 5.370 1.00 90.75 73 GLU A O 1
ATOM 577 N N . CYS A 1 74 ? 2.161 -1.895 6.361 1.00 92.00 74 CYS A N 1
ATOM 578 C CA . CYS A 1 74 ? 1.386 -1.644 5.147 1.00 92.00 74 CYS A CA 1
ATOM 579 C C . CYS A 1 74 ? 1.873 -0.370 4.451 1.00 92.00 74 CYS A C 1
ATOM 581 O O . CYS A 1 74 ? 2.253 -0.395 3.277 1.00 92.00 74 CYS A O 1
ATOM 583 N N . ARG A 1 75 ? 1.989 0.735 5.198 1.00 91.56 75 ARG A N 1
ATOM 584 C CA . ARG A 1 75 ? 2.494 2.014 4.678 1.00 91.56 75 ARG A CA 1
ATOM 585 C C . ARG A 1 75 ? 3.899 1.887 4.081 1.00 91.56 75 ARG A C 1
ATOM 587 O O . ARG A 1 75 ? 4.168 2.403 2.991 1.00 91.56 75 ARG A O 1
ATOM 594 N N . THR A 1 76 ? 4.806 1.206 4.777 1.00 91.69 76 THR A N 1
ATOM 595 C CA . THR A 1 76 ? 6.196 1.017 4.329 1.00 91.69 76 THR A CA 1
ATOM 596 C C . THR A 1 76 ? 6.264 0.181 3.053 1.00 91.69 76 THR A C 1
ATOM 598 O O . THR A 1 76 ? 6.999 0.518 2.112 1.00 91.69 76 THR A O 1
ATOM 601 N N . LYS A 1 77 ? 5.455 -0.879 2.979 1.00 92.56 77 LYS A N 1
ATOM 602 C CA . LYS A 1 77 ? 5.361 -1.741 1.803 1.00 92.56 77 LYS A CA 1
ATOM 603 C C . LYS A 1 77 ? 4.767 -1.001 0.610 1.00 92.56 77 LYS A C 1
ATOM 605 O O . LYS A 1 77 ? 5.381 -1.028 -0.454 1.00 92.56 77 LYS A O 1
ATOM 610 N N . MET A 1 78 ? 3.664 -0.271 0.781 1.00 92.50 78 MET A N 1
ATOM 611 C CA . MET A 1 78 ? 3.053 0.551 -0.275 1.00 92.50 78 MET A CA 1
ATOM 612 C C . MET A 1 78 ? 4.034 1.593 -0.825 1.00 92.50 78 MET A C 1
ATOM 614 O O . MET A 1 78 ? 4.163 1.758 -2.040 1.00 92.50 78 MET A O 1
ATOM 618 N N . LYS A 1 79 ? 4.803 2.259 0.049 1.00 91.06 79 LYS A N 1
ATOM 619 C CA . LYS A 1 79 ? 5.847 3.209 -0.372 1.00 91.06 79 LYS A CA 1
ATOM 620 C C . LYS A 1 79 ? 6.931 2.527 -1.210 1.00 91.06 79 LYS A C 1
ATOM 622 O O . LYS A 1 79 ? 7.339 3.057 -2.244 1.00 91.06 79 LYS A O 1
ATOM 627 N N . SER A 1 80 ? 7.383 1.352 -0.777 1.00 90.94 80 SER A N 1
ATOM 628 C CA . SER A 1 80 ? 8.382 0.557 -1.500 1.00 90.94 80 SER A CA 1
ATOM 629 C C . SER A 1 80 ? 7.858 0.096 -2.861 1.00 90.94 80 SER A C 1
ATOM 631 O O . SER A 1 80 ? 8.542 0.250 -3.869 1.00 90.94 80 SER A O 1
ATOM 633 N N . LEU A 1 81 ? 6.618 -0.386 -2.907 1.00 92.00 81 LEU A N 1
ATOM 634 C CA . LEU A 1 81 ? 5.929 -0.807 -4.120 1.00 92.00 81 LEU A CA 1
ATOM 635 C C . LEU A 1 81 ? 5.768 0.338 -5.128 1.00 92.00 81 LEU A C 1
ATOM 637 O O . LEU A 1 81 ? 6.105 0.164 -6.297 1.00 92.00 81 LEU A O 1
ATOM 641 N N . ARG A 1 82 ? 5.366 1.536 -4.680 1.00 90.25 82 ARG A N 1
ATOM 642 C CA . ARG A 1 82 ? 5.296 2.729 -5.544 1.00 90.25 82 ARG A CA 1
ATOM 643 C C . ARG A 1 82 ? 6.657 3.076 -6.145 1.00 90.25 82 ARG A C 1
ATOM 645 O O . ARG A 1 82 ? 6.743 3.429 -7.319 1.00 90.25 82 ARG A O 1
ATOM 652 N N . LYS A 1 83 ? 7.730 2.975 -5.350 1.00 88.81 83 LYS A N 1
ATOM 653 C CA . LYS A 1 83 ? 9.103 3.227 -5.812 1.00 88.81 83 LYS A CA 1
ATOM 654 C C . LYS A 1 83 ? 9.529 2.212 -6.874 1.00 88.81 83 LYS A C 1
ATOM 656 O O . LYS A 1 83 ? 10.039 2.624 -7.912 1.00 88.81 83 LYS A O 1
ATOM 661 N N . LEU A 1 84 ? 9.305 0.920 -6.625 1.00 88.94 84 LEU A N 1
ATOM 662 C CA . LEU A 1 84 ? 9.614 -0.153 -7.576 1.00 88.94 84 LEU A CA 1
ATOM 663 C C . LEU A 1 84 ? 8.827 0.016 -8.876 1.00 88.94 84 LEU A C 1
ATOM 665 O O . LEU A 1 84 ? 9.404 -0.074 -9.954 1.00 88.94 84 LEU A O 1
ATOM 669 N N . TYR A 1 85 ? 7.538 0.343 -8.775 1.00 88.50 85 TYR A N 1
ATOM 670 C CA . TYR A 1 85 ? 6.703 0.613 -9.937 1.00 88.50 85 TYR A CA 1
ATOM 671 C C . TYR A 1 85 ? 7.229 1.800 -10.754 1.00 88.50 85 TYR A C 1
ATOM 673 O O . TYR A 1 85 ? 7.407 1.682 -11.963 1.00 88.50 85 TYR A O 1
ATOM 681 N N . LYS A 1 86 ? 7.583 2.917 -10.105 1.00 86.44 86 LYS A N 1
ATOM 682 C CA . LYS A 1 86 ? 8.178 4.073 -10.793 1.00 86.44 86 LYS A CA 1
ATOM 683 C C . LYS A 1 86 ? 9.482 3.710 -11.510 1.00 86.44 86 LYS A C 1
ATOM 685 O O . LYS A 1 86 ? 9.675 4.110 -12.653 1.00 86.44 86 LYS A O 1
ATOM 690 N N . GLN A 1 87 ? 10.354 2.931 -10.869 1.00 85.44 87 GLN A N 1
ATOM 691 C CA . GLN A 1 87 ? 11.588 2.442 -11.495 1.00 85.44 87 GLN A CA 1
ATOM 692 C C . GLN A 1 87 ? 11.295 1.561 -12.715 1.00 85.44 87 GLN A C 1
ATOM 694 O O . GLN A 1 87 ? 11.917 1.753 -13.757 1.00 85.44 87 GLN A O 1
ATOM 699 N N . ALA A 1 88 ? 10.319 0.657 -12.605 1.00 85.06 88 ALA A N 1
ATOM 700 C CA . ALA A 1 88 ? 9.887 -0.203 -13.700 1.00 85.06 88 ALA A CA 1
ATOM 701 C C . ALA A 1 88 ? 9.343 0.603 -14.893 1.00 85.06 88 ALA A C 1
ATOM 703 O O . ALA A 1 88 ? 9.697 0.341 -16.042 1.00 85.06 88 ALA A O 1
ATOM 704 N N . VAL A 1 89 ? 8.536 1.636 -14.626 1.00 83.62 89 VAL A N 1
ATOM 705 C CA . VAL A 1 89 ? 8.036 2.563 -15.655 1.00 83.62 89 VAL A CA 1
ATOM 706 C C . VAL A 1 89 ? 9.187 3.306 -16.340 1.00 83.62 89 VAL A C 1
ATOM 708 O O . VAL A 1 89 ? 9.203 3.402 -17.566 1.00 83.62 89 VAL A O 1
ATOM 711 N N . THR A 1 90 ? 10.171 3.809 -15.588 1.00 81.81 90 THR A N 1
ATOM 712 C CA . THR A 1 90 ? 11.342 4.480 -16.175 1.00 81.81 90 THR A CA 1
ATOM 713 C C . THR A 1 90 ? 12.153 3.526 -17.051 1.00 81.81 90 THR A C 1
ATOM 715 O O . THR A 1 90 ? 12.430 3.866 -18.197 1.00 81.81 90 THR A O 1
ATOM 718 N N . GLN A 1 91 ? 12.465 2.321 -16.563 1.00 79.06 91 GLN A N 1
ATOM 719 C CA . GLN A 1 91 ? 13.231 1.323 -17.319 1.00 79.06 91 GLN A CA 1
ATOM 720 C C . GLN A 1 91 ? 12.537 0.912 -18.622 1.00 79.06 91 GLN A C 1
ATOM 722 O O . GLN A 1 91 ? 13.183 0.843 -19.669 1.00 79.06 91 GLN A O 1
ATOM 727 N N . ASN A 1 92 ? 11.218 0.702 -18.575 1.00 77.25 92 ASN A N 1
ATOM 728 C CA . ASN A 1 92 ? 10.432 0.368 -19.761 1.00 77.25 92 ASN A CA 1
ATOM 729 C C . ASN A 1 92 ? 10.432 1.502 -20.805 1.00 77.25 92 ASN A C 1
ATOM 731 O O . ASN A 1 92 ? 10.344 1.225 -21.998 1.00 77.25 92 ASN A O 1
ATOM 735 N N . ASN A 1 93 ? 10.534 2.770 -20.387 1.00 73.00 93 ASN A N 1
ATOM 736 C CA . ASN A 1 93 ? 10.599 3.905 -21.311 1.00 73.00 93 ASN A CA 1
ATOM 737 C C . ASN A 1 93 ? 12.010 4.158 -21.866 1.00 73.00 93 ASN A C 1
ATOM 739 O O . ASN A 1 93 ? 12.126 4.607 -23.001 1.00 73.00 93 ASN A O 1
ATOM 743 N N . THR A 1 94 ? 13.074 3.884 -21.103 1.00 70.88 94 THR A N 1
ATOM 744 C CA . THR A 1 94 ? 14.452 4.213 -21.514 1.00 70.88 94 THR A CA 1
ATOM 745 C C . THR A 1 94 ? 15.145 3.122 -22.313 1.00 70.88 94 THR A C 1
ATOM 747 O O . THR A 1 94 ? 15.969 3.431 -23.165 1.00 70.88 94 THR A O 1
ATOM 750 N N . SER A 1 95 ? 14.890 1.848 -22.008 1.00 60.69 95 SER A N 1
ATOM 751 C CA . SER A 1 95 ? 15.823 0.789 -22.412 1.00 60.69 95 SER A CA 1
ATOM 752 C C . SER A 1 95 ? 15.321 -0.118 -23.528 1.00 60.69 95 SER A C 1
ATOM 754 O O . SER A 1 95 ? 16.095 -0.957 -23.974 1.00 60.69 95 SER A O 1
ATOM 756 N N . GLY A 1 96 ? 14.054 -0.031 -23.954 1.00 57.16 96 GLY A N 1
ATOM 757 C CA . GLY A 1 96 ? 13.462 -0.951 -24.947 1.00 57.16 96 GLY A CA 1
ATOM 758 C C . GLY A 1 96 ? 13.465 -2.438 -24.538 1.00 57.16 96 GLY A C 1
ATOM 759 O O . GLY A 1 96 ? 12.839 -3.265 -25.192 1.00 57.16 96 GLY A O 1
ATOM 760 N N . SER A 1 97 ? 14.137 -2.774 -23.433 1.00 52.44 97 SER A N 1
ATOM 761 C CA . SER A 1 97 ? 14.210 -4.083 -22.807 1.00 52.44 97 SER A CA 1
ATOM 762 C C . SER A 1 97 ? 12.910 -4.307 -22.051 1.00 52.44 97 SER A C 1
ATOM 764 O O . SER A 1 97 ? 12.746 -3.935 -20.887 1.00 52.44 97 SER A O 1
ATOM 766 N N . GLY A 1 98 ? 11.932 -4.817 -22.793 1.00 54.72 98 GLY A N 1
ATOM 767 C CA . GLY A 1 98 ? 10.643 -5.216 -22.269 1.00 54.72 98 GLY A CA 1
ATOM 768 C C . GLY A 1 98 ? 10.817 -6.345 -21.263 1.00 54.72 98 GLY A C 1
ATOM 769 O O . GLY A 1 98 ? 11.238 -7.432 -21.630 1.00 54.72 98 GLY A O 1
ATOM 770 N N . LEU A 1 99 ? 10.482 -6.033 -20.014 1.00 55.66 99 LEU A N 1
ATOM 771 C CA . LEU A 1 99 ? 10.074 -6.886 -18.891 1.00 55.66 99 LEU A CA 1
ATOM 772 C C . LEU A 1 99 ? 10.823 -6.442 -17.638 1.00 55.66 99 LEU A C 1
ATOM 774 O O . LEU A 1 99 ? 11.771 -7.076 -17.169 1.00 55.66 99 LEU A O 1
ATOM 778 N N . SER A 1 100 ? 10.344 -5.360 -17.029 1.00 58.97 100 SER A N 1
ATOM 779 C CA . SER A 1 100 ? 10.573 -5.191 -15.598 1.00 58.97 100 SER A CA 1
ATOM 780 C C . SER A 1 100 ? 10.160 -6.477 -14.877 1.00 58.97 100 SER A C 1
ATOM 782 O O . SER A 1 100 ? 9.012 -6.899 -14.980 1.00 58.97 100 SER A O 1
ATOM 784 N N . LYS A 1 101 ? 11.073 -7.075 -14.097 1.00 68.94 101 LYS A N 1
ATOM 785 C CA . LYS A 1 101 ? 10.834 -8.277 -13.259 1.00 68.94 101 LYS A CA 1
ATOM 786 C C . LYS A 1 101 ? 9.808 -8.050 -12.135 1.00 68.94 101 LYS A C 1
ATOM 788 O O . LYS A 1 101 ? 9.659 -8.870 -11.233 1.00 68.94 101 LYS A O 1
ATOM 793 N N . PHE A 1 102 ? 9.152 -6.898 -12.140 1.00 82.38 102 PHE A N 1
ATOM 794 C CA . PHE A 1 102 ? 8.164 -6.506 -11.165 1.00 82.38 102 PHE A CA 1
ATOM 795 C C . PHE A 1 102 ? 6.834 -7.172 -11.522 1.00 82.38 102 PHE A C 1
ATOM 797 O O . PHE A 1 102 ? 6.079 -6.682 -12.355 1.00 82.38 102 PHE A O 1
ATOM 804 N N . ILE A 1 103 ? 6.570 -8.314 -10.891 1.00 87.62 103 ILE A N 1
ATOM 805 C CA . ILE A 1 103 ? 5.416 -9.172 -11.197 1.00 87.62 103 ILE A CA 1
ATOM 806 C C . ILE A 1 103 ? 4.057 -8.499 -10.947 1.00 87.62 103 ILE A C 1
ATOM 808 O O . ILE A 1 103 ? 3.068 -8.894 -11.547 1.00 87.62 103 ILE A O 1
ATOM 812 N N . TRP A 1 104 ? 4.020 -7.445 -10.127 1.00 88.44 104 TRP A N 1
ATOM 813 C CA . TRP A 1 104 ? 2.815 -6.660 -9.837 1.00 88.44 104 TRP A CA 1
ATOM 814 C C . TRP A 1 104 ? 2.680 -5.406 -10.715 1.00 88.44 104 TRP A C 1
ATOM 816 O O . TRP A 1 104 ? 2.006 -4.445 -10.340 1.00 88.44 104 TRP A O 1
ATOM 826 N N . PHE A 1 105 ? 3.380 -5.355 -11.853 1.00 86.06 105 PHE A N 1
ATOM 827 C CA . PHE A 1 105 ? 3.380 -4.174 -12.718 1.00 86.06 105 PHE A CA 1
ATOM 828 C C . PHE A 1 105 ? 1.987 -3.838 -13.245 1.00 86.06 105 PHE A C 1
ATOM 830 O O . PHE A 1 105 ? 1.609 -2.670 -13.207 1.00 86.06 105 PHE A O 1
ATOM 837 N N . ASP A 1 106 ? 1.238 -4.839 -13.712 1.00 85.69 106 ASP A N 1
ATOM 838 C CA . ASP A 1 106 ? -0.095 -4.626 -14.279 1.00 85.69 106 ASP A CA 1
ATOM 839 C C . ASP A 1 106 ? -1.081 -4.119 -13.221 1.00 85.69 106 ASP A C 1
ATOM 841 O O . ASP A 1 106 ? -1.690 -3.066 -13.397 1.00 85.69 106 ASP A O 1
ATOM 845 N N . GLU A 1 107 ? -1.135 -4.784 -12.064 1.00 88.88 107 GLU A N 1
ATOM 846 C CA . GLU A 1 107 ? -1.994 -4.375 -10.950 1.00 88.88 107 GLU A CA 1
ATOM 847 C C . GLU A 1 107 ? -1.662 -2.946 -10.490 1.00 88.88 107 GLU A C 1
ATOM 849 O O . GLU A 1 107 ? -2.554 -2.111 -10.357 1.00 88.88 107 GLU A O 1
ATOM 854 N N . MET A 1 108 ? -0.376 -2.598 -10.353 1.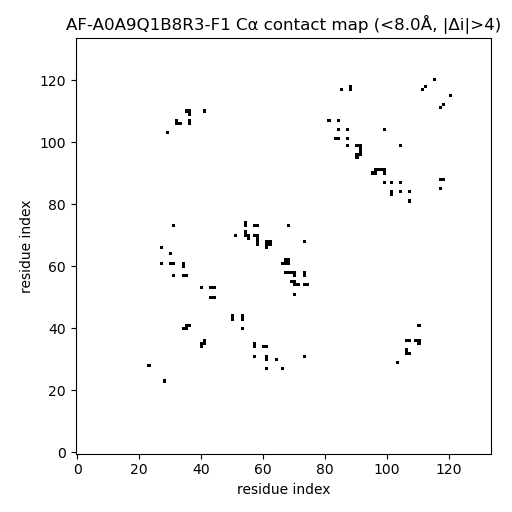00 89.25 108 MET A N 1
ATOM 855 C CA . MET A 1 108 ? 0.030 -1.215 -10.060 1.00 89.25 108 MET A CA 1
ATOM 856 C C . MET A 1 108 ? -0.359 -0.236 -11.166 1.00 89.25 108 MET A C 1
ATOM 858 O O . MET A 1 108 ? -0.758 0.893 -10.877 1.00 89.25 108 MET A O 1
ATOM 862 N N . ALA A 1 109 ? -0.248 -0.638 -12.432 1.00 85.75 109 ALA A N 1
ATOM 863 C CA . ALA A 1 109 ? -0.613 0.211 -13.557 1.00 85.75 109 ALA A CA 1
ATOM 864 C C . ALA A 1 109 ? -2.105 0.533 -13.578 1.00 85.75 109 ALA A C 1
ATOM 866 O O . ALA A 1 109 ? -2.465 1.645 -13.957 1.00 85.75 109 ALA A O 1
ATOM 867 N N . GLN A 1 110 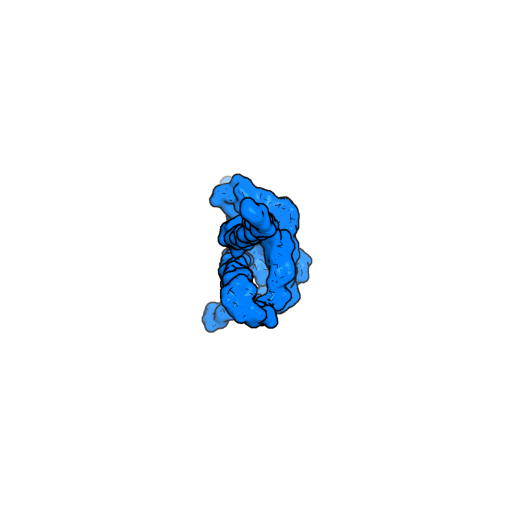? -2.964 -0.372 -13.113 1.00 86.75 110 GLN A N 1
ATOM 868 C CA . GLN A 1 110 ? -4.392 -0.098 -12.947 1.00 86.75 110 GLN A CA 1
ATOM 869 C C . GLN A 1 110 ? -4.644 0.951 -11.850 1.00 86.75 110 GLN A C 1
ATOM 871 O O . GLN A 1 110 ? -5.456 1.864 -12.025 1.00 86.75 110 GLN A O 1
ATOM 876 N N . ILE A 1 111 ? -3.900 0.888 -10.741 1.00 87.44 111 ILE A N 1
ATOM 877 C CA . ILE A 1 111 ? -4.015 1.856 -9.638 1.00 87.44 111 ILE A CA 1
ATOM 878 C C . ILE A 1 111 ? -3.550 3.247 -10.083 1.00 87.44 111 ILE A C 1
ATOM 880 O O . ILE A 1 111 ? -4.250 4.235 -9.848 1.00 87.44 111 ILE A O 1
ATOM 884 N N . PHE A 1 112 ? -2.405 3.319 -10.762 1.00 83.38 112 PHE A N 1
ATOM 885 C CA . PHE A 1 112 ? -1.713 4.564 -11.108 1.00 83.38 112 PHE A CA 1
ATOM 886 C C . PHE A 1 112 ? -1.917 5.033 -12.551 1.00 83.38 112 PHE A C 1
ATOM 888 O O . PHE A 1 112 ? -1.218 5.940 -12.997 1.00 83.38 112 PHE A O 1
ATOM 895 N N . ARG A 1 113 ? -2.867 4.453 -13.292 1.00 76.62 113 ARG A N 1
ATOM 896 C CA . ARG A 1 113 ? -3.072 4.738 -14.724 1.00 76.62 113 ARG A CA 1
ATOM 897 C C . ARG A 1 113 ? -3.231 6.226 -15.039 1.00 76.62 113 ARG A C 1
ATOM 899 O O . ARG A 1 113 ? -2.796 6.684 -16.087 1.00 76.62 113 ARG A O 1
ATOM 906 N N . THR A 1 114 ? -3.864 6.960 -14.129 1.00 70.75 114 THR A N 1
ATOM 907 C CA . THR A 1 114 ? -4.147 8.396 -14.245 1.00 70.75 114 THR A CA 1
ATOM 908 C C . THR A 1 114 ? -3.169 9.266 -13.449 1.00 70.75 114 THR A C 1
ATOM 910 O O . THR A 1 114 ? -3.300 10.487 -13.458 1.00 70.75 114 THR A O 1
ATOM 913 N N . ASP A 1 115 ? -2.204 8.669 -12.740 1.00 73.06 115 ASP A N 1
ATOM 914 C CA . ASP A 1 115 ? -1.204 9.399 -11.957 1.00 73.06 115 ASP A CA 1
ATOM 915 C C . ASP A 1 115 ? -0.084 9.898 -12.887 1.00 73.06 115 ASP A C 1
ATOM 917 O O . ASP A 1 115 ? 0.888 9.195 -13.192 1.00 73.06 115 ASP A O 1
ATOM 921 N N . THR A 1 116 ? -0.223 11.151 -13.324 1.00 66.75 116 THR A N 1
ATOM 922 C CA . THR A 1 116 ? 0.749 11.870 -14.165 1.00 66.75 116 THR A CA 1
ATOM 923 C C . THR A 1 116 ? 2.112 12.058 -13.491 1.00 66.75 116 THR A C 1
ATOM 925 O O . THR A 1 116 ? 3.099 12.341 -14.168 1.00 66.75 116 THR A O 1
ATOM 928 N N . SER A 1 117 ? 2.214 11.854 -12.170 1.00 68.06 117 SER A N 1
ATOM 929 C CA . SER A 1 117 ? 3.486 11.917 -11.435 1.00 68.06 117 SER A CA 1
ATOM 930 C C . SER A 1 117 ? 4.323 10.641 -11.590 1.00 68.06 117 SER A C 1
ATOM 932 O O . SER A 1 117 ? 5.512 10.633 -11.241 1.00 68.06 117 SER A O 1
ATOM 934 N N . ILE A 1 118 ? 3.717 9.547 -12.070 1.00 69.19 118 ILE A N 1
ATOM 935 C CA . ILE A 1 118 ? 4.389 8.262 -12.314 1.00 69.19 118 ILE A CA 1
ATOM 936 C C . ILE A 1 118 ? 4.557 7.990 -13.806 1.00 69.19 118 ILE A C 1
ATOM 938 O O . ILE A 1 118 ? 5.611 7.499 -14.209 1.00 69.19 118 ILE A O 1
ATOM 942 N N . HIS A 1 119 ? 3.563 8.357 -14.612 1.00 67.12 119 HIS A N 1
ATOM 943 C CA . HIS A 1 119 ? 3.651 8.350 -16.069 1.00 67.12 119 HIS A CA 1
ATOM 944 C C . HIS A 1 119 ? 3.855 9.784 -16.551 1.00 67.12 119 HIS A C 1
ATOM 946 O O . HIS A 1 119 ? 2.864 10.448 -16.868 1.00 67.12 119 HIS A O 1
ATOM 952 N N . PRO A 1 120 ? 5.102 10.304 -16.592 1.00 55.97 120 PRO A N 1
ATOM 953 C CA . PRO A 1 120 ? 5.342 11.536 -17.323 1.00 55.97 120 PRO A CA 1
ATOM 954 C C . PRO A 1 120 ? 4.851 11.279 -18.743 1.00 55.97 120 PRO A C 1
ATOM 956 O O . PRO A 1 120 ? 5.226 10.267 -19.341 1.00 55.97 120 PRO A O 1
ATOM 959 N N . LEU A 1 121 ? 3.932 12.132 -19.203 1.00 49.16 121 LEU A N 1
ATOM 960 C CA . LEU A 1 121 ? 3.302 12.065 -20.514 1.00 49.16 121 LEU A CA 1
ATOM 961 C C . LEU A 1 121 ? 4.321 11.523 -21.524 1.00 49.16 121 LEU A C 1
ATOM 963 O O . LEU A 1 121 ? 5.365 12.142 -21.740 1.00 49.16 121 LEU A O 1
ATOM 967 N N . ARG A 1 122 ? 4.031 10.378 -22.157 1.00 49.16 122 ARG A N 1
ATOM 968 C CA . ARG A 1 122 ? 4.553 10.176 -23.504 1.00 49.16 122 ARG A CA 1
ATOM 969 C C . ARG A 1 122 ? 3.933 11.314 -24.291 1.00 49.16 122 ARG A C 1
ATOM 971 O O . ARG A 1 122 ? 2.786 11.212 -24.714 1.00 49.16 122 ARG A O 1
ATOM 978 N N . THR A 1 123 ? 4.658 12.419 -24.415 1.00 38.53 123 THR A N 1
ATOM 979 C CA . THR A 1 123 ? 4.455 13.3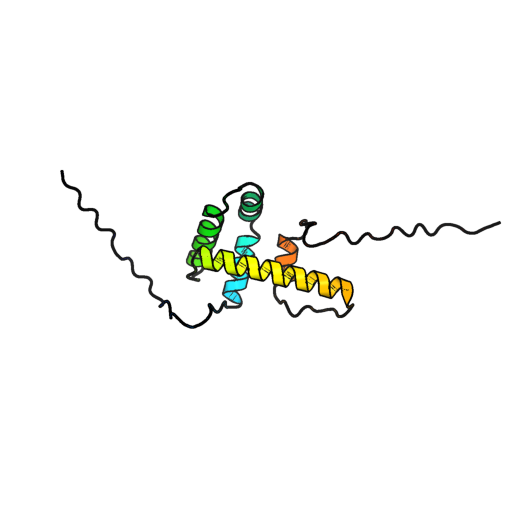61 -25.496 1.00 38.53 123 THR A CA 1
ATOM 980 C C . THR A 1 123 ? 4.672 12.507 -26.733 1.00 38.53 123 THR A C 1
ATOM 982 O O . THR A 1 123 ? 5.800 12.282 -27.164 1.00 38.53 123 THR A O 1
ATOM 985 N N . THR A 1 124 ? 3.603 11.894 -27.239 1.00 44.75 124 THR A N 1
ATOM 986 C CA . THR A 1 124 ? 3.548 11.528 -28.639 1.00 44.75 124 THR A CA 1
ATOM 987 C C . THR A 1 124 ? 3.678 12.866 -29.325 1.00 44.75 124 THR A C 1
ATOM 989 O O . THR A 1 124 ? 2.721 13.632 -29.412 1.00 44.75 124 THR A O 1
ATOM 992 N N . GLU A 1 125 ? 4.924 13.202 -29.639 1.00 41.47 125 GLU A N 1
ATOM 993 C CA . GLU A 1 125 ? 5.285 14.163 -30.649 1.00 41.47 125 GLU A CA 1
ATOM 994 C C . GLU A 1 125 ? 4.345 13.869 -31.813 1.00 41.47 125 GLU A C 1
ATOM 996 O O . GLU A 1 125 ? 4.490 12.868 -32.518 1.00 41.47 125 GLU A O 1
ATOM 1001 N N . SER A 1 126 ? 3.298 14.682 -31.940 1.00 42.88 126 SER A N 1
ATOM 1002 C CA . SER A 1 126 ? 2.545 14.775 -33.172 1.00 42.88 126 SER A CA 1
ATOM 1003 C C . SER A 1 126 ? 3.532 15.353 -34.170 1.00 42.88 126 SER A C 1
ATOM 1005 O O . SER A 1 126 ? 3.592 16.562 -34.382 1.00 42.88 126 SER A O 1
ATOM 1007 N N . LYS A 1 127 ? 4.359 14.478 -34.744 1.00 45.44 127 LYS A N 1
ATOM 1008 C CA . LYS A 1 127 ? 5.021 14.715 -36.011 1.00 45.44 127 LYS A CA 1
ATOM 1009 C C . LYS A 1 127 ? 3.881 14.903 -37.006 1.00 45.44 127 LYS A C 1
ATOM 1011 O O . LYS A 1 127 ? 3.377 13.942 -37.578 1.00 45.44 127 LYS A O 1
ATOM 1016 N N . SER A 1 128 ? 3.426 16.145 -37.152 1.00 42.12 128 SER A N 1
ATOM 1017 C CA . SER A 1 128 ? 2.752 16.564 -38.372 1.00 42.12 128 SER A CA 1
ATOM 1018 C C . SER A 1 128 ? 3.814 16.501 -39.459 1.00 42.12 128 SER A C 1
ATOM 1020 O O . SER A 1 128 ? 4.573 17.439 -39.673 1.00 42.12 128 SER A O 1
ATOM 1022 N N . ALA A 1 129 ? 3.944 15.317 -40.050 1.00 52.25 129 ALA A N 1
ATOM 1023 C CA . ALA A 1 129 ? 4.455 15.174 -41.391 1.00 52.25 129 ALA A CA 1
ATOM 1024 C C . ALA A 1 129 ? 3.329 15.611 -42.334 1.00 52.25 129 ALA A C 1
ATOM 1026 O O . ALA A 1 129 ? 2.223 15.079 -42.280 1.00 52.25 129 ALA A O 1
ATOM 1027 N N . GLY A 1 130 ? 3.627 16.610 -43.149 1.00 47.50 130 GLY A N 1
ATOM 1028 C CA . GLY A 1 130 ? 2.771 17.161 -44.188 1.00 47.50 130 GLY A CA 1
ATOM 1029 C C . GLY A 1 130 ? 3.321 18.549 -44.500 1.00 47.50 130 GLY A C 1
ATOM 1030 O O . GLY A 1 130 ? 3.403 19.381 -43.609 1.00 47.50 130 GLY A O 1
ATOM 1031 N N . ASP A 1 131 ? 3.795 18.869 -45.687 1.00 44.62 131 ASP A N 1
ATOM 1032 C CA . ASP A 1 131 ? 3.765 18.162 -46.956 1.00 44.62 131 ASP A CA 1
ATOM 1033 C C . ASP A 1 131 ? 4.809 18.866 -47.837 1.00 44.62 131 ASP A C 1
ATOM 1035 O O . ASP A 1 131 ? 5.010 20.077 -47.727 1.00 44.62 131 ASP A O 1
ATOM 1039 N N . THR A 1 132 ? 5.542 18.099 -48.632 1.00 63.47 132 THR A N 1
ATOM 1040 C CA . THR A 1 132 ? 6.454 18.626 -49.652 1.00 63.47 132 THR A CA 1
ATOM 1041 C C . THR A 1 132 ? 5.657 18.698 -50.943 1.00 63.47 132 THR A C 1
ATOM 1043 O O . THR A 1 132 ? 5.218 17.635 -51.354 1.00 63.47 132 THR A O 1
ATOM 1046 N N . ASP A 1 133 ? 5.505 19.861 -51.584 1.00 55.09 133 ASP A N 1
ATOM 1047 C CA . ASP A 1 133 ? 5.759 20.010 -53.029 1.00 55.09 133 ASP A CA 1
ATOM 1048 C C . ASP A 1 133 ? 5.605 21.466 -53.518 1.00 55.09 133 ASP A C 1
ATOM 1050 O O . ASP A 1 133 ? 4.596 22.122 -53.258 1.00 55.09 133 ASP A O 1
ATOM 1054 N N . LYS A 1 134 ? 6.595 21.848 -54.336 1.00 53.47 134 LYS A N 1
ATOM 1055 C CA . LYS A 1 134 ? 6.620 22.858 -55.409 1.00 53.47 134 LYS A CA 1
ATOM 1056 C C . LYS A 1 134 ? 6.947 24.327 -55.130 1.00 53.47 134 LYS A C 1
ATOM 1058 O O . LYS A 1 134 ? 6.120 25.068 -54.563 1.00 53.47 134 LYS A O 1
#

Radius of gyration: 21.64 Å; Cα contacts (8 Å, |Δi|>4): 73; chains: 1; bounding box: 32×38×98 Å

Foldseek 3Di:
DDDDDDPDDPDPDDDDPPPDPDDADPVLLVLLLVLCLDPVLLVLVVPDPDCQVSLQVSQVSSVVVVHNDDSVRSVVSVVVLLVLLLVVLVCVVPPVPPDDVNPCNVSVCSSCVPPCVSVVDPPPPPPPPDDDDD

pLDDT: mean 74.05, std 19.73, range [35.16, 94.88]

Nearest PDB structures (foldseek):
  4by6-assembly1_D  TM=2.888E-01  e=7.754E+00  Saccharomyces cerevisiae CEN.PK113-7D

Solvent-accessible surface area (backbone atoms only — not comparable to full-atom values): 8651 Å² total; per-residue (Å²): 137,88,77,90,77,85,83,76,84,81,83,80,87,79,79,87,61,92,87,62,82,89,82,78,50,70,71,56,50,51,52,53,49,54,58,55,51,33,68,66,51,48,48,47,63,73,73,44,95,72,52,61,66,58,34,43,50,52,21,50,54,37,39,75,76,72,44,87,53,49,38,66,56,51,51,53,49,52,54,50,51,52,49,52,48,42,51,38,51,50,44,53,72,73,61,77,59,84,70,62,88,54,87,60,49,65,65,49,44,68,60,44,71,83,40,58,91,63,50,66,75,81,73,72,73,79,74,78,80,79,81,90,86,135

Secondary structure (DSSP, 8-state):
-----------------TTS--PPPHHHHHHHHHHHTSHHHHHHHHH-S--HHHHHHHHHHHHHTT----HHHHHHHHHHHHHHHHHHHHHHHHS-----S-TTHHHHHHHHTT-TTTS---------------

Sequence (134 aa):
MDNDDSLDESQGSTRTVKGKGIIWGNAETSALIKIWGEAEIKYALSSLKRNYEIFEMISTELNKTGFNRSTEECRTKMKSLRKLYKQAVTQNNTSGSGLSKFIWFDEMAQIFRTDTSIHPLRTTESKSAGDTDK

Organism: NCBI:txid171643

Mean predicted aligned error: 13.11 Å

InterPro domains:
  IPR044822 Myb/SANT-like DNA-binding domain 4 [PF13837] (24-111)